Protein AF-A0A8D8K3H3-F1 (afdb_monomer)

Solvent-accessible surface area (backbone atoms only — not comparable to full-atom values): 7602 Å² total; per-residue (Å²): 104,75,67,55,64,57,47,69,77,41,74,55,34,79,56,54,71,62,88,92,46,81,43,72,46,44,40,47,97,60,76,55,82,72,49,31,59,55,38,53,53,52,50,53,51,51,54,53,60,49,27,67,77,36,50,45,94,92,44,68,90,47,55,47,73,50,56,36,36,42,56,63,68,73,70,47,73,47,75,46,61,92,91,64,69,39,67,45,81,46,53,67,37,60,57,49,17,52,48,27,24,76,71,35,51,76,75,37,79,25,62,39,71,63,31,49,59,49,39,63,72,72,50,97,67,87,85,135

InterPro domains:
  IPR001054 Adenylyl cyclase class-3/4/guanylyl cyclase [PF00211] (3-120)
  IPR001054 Adenylyl cyclase class-3/4/guanylyl cyclase [PS50125] (1-101)
  IPR001054 Adenylyl cyclase class-3/4/guanylyl cyclase [SM00044] (1-128)
  IPR001054 Adenylyl cyclase class-3/4/guanylyl cyclase [cd07302] (1-119)
  IPR018297 Adenylyl cyclase class-4/guanylyl cyclase, conserved site [PS00452] (78-101)
  IPR029787 Nucleotide cyclase [G3DSA:3.30.70.1230] (1-128)
  IPR02978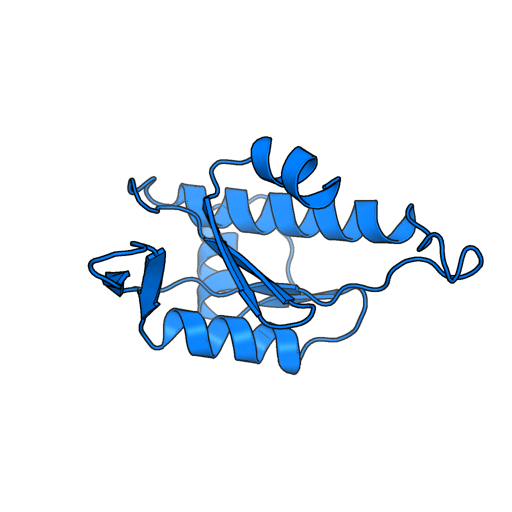7 Nucleotide cyclase [SSF55073] (2-121)
  IPR050401 Cyclic nucleotide synthase [PTHR11920] (2-128)

Foldseek 3Di:
DVLVVLLVVFQKDWADDDPPDTDIFHCPPPHPDLVRLVRVVVSVVVVLVVQQVDDDPVGRPDGHWAFFFDEDDDWDWDWDDDVDTGTDIDDVRVVRSVVQRVPTDTSDYGYDPRSVVSDVVVDPDDDD

Nearest PDB structures (foldseek):
  9bcv-assembly1_B  TM=9.676E-01  e=1.750E-14  Homo sapiens
  9bcs-assembly1_B  TM=9.530E-01  e=4.028E-14  Homo sapiens
  9bcs-assembly1_A  TM=9.535E-01  e=4.579E-14  Homo sapiens
  9bco-assembly1_B  TM=8.981E-01  e=1.579E-10  Homo sapiens
  1ab8-assembly1_A  TM=7.493E-01  e=1.175E-06  Rattus norvegicus

Mean predicted aligned error: 4.86 Å

Secondary structure (DSSP, 8-state):
-HHHHHHTTSS-EEEEEETTEEEEESS-SS--TTHHHHHHHHHHHHHHHHHTT-EETTEEEEE----EEE-----EEEEE-SSS-EEEEESHHHHHHHHHHHTSPTT-EEE-HHHHHHHHHH-S----

Structure (mmCIF, N/CA/C/O backbone):
data_AF-A0A8D8K3H3-F1
#
_entry.id   AF-A0A8D8K3H3-F1
#
loop_
_atom_site.group_PDB
_atom_site.id
_atom_site.type_symbol
_atom_site.label_atom_id
_atom_site.label_alt_id
_atom_site.label_comp_id
_atom_site.label_asym_id
_atom_site.label_entity_id
_atom_site.label_seq_id
_atom_site.pdbx_PDB_ins_code
_atom_site.Cartn_x
_atom_site.Cartn_y
_atom_site.Cartn_z
_atom_site.occupancy
_atom_site.B_iso_or_equiv
_atom_site.auth_seq_id
_atom_site.auth_comp_id
_atom_site.auth_asym_id
_atom_site.auth_atom_id
_atom_site.pdbx_PDB_model_num
ATOM 1 N N . ASP A 1 1 ? -3.343 2.823 -17.612 1.00 65.56 1 ASP A N 1
ATOM 2 C CA . ASP A 1 1 ? -2.105 2.027 -17.718 1.00 65.56 1 ASP A CA 1
ATOM 3 C C . ASP A 1 1 ? -2.322 0.638 -17.147 1.00 65.56 1 ASP A C 1
ATOM 5 O O . ASP A 1 1 ? -3.224 0.450 -16.349 1.00 65.56 1 ASP A O 1
ATOM 9 N N . LEU A 1 2 ? -1.511 -0.339 -17.541 1.00 73.06 2 LEU A N 1
ATOM 10 C CA . LEU A 1 2 ? -1.608 -1.743 -17.113 1.00 73.06 2 LEU A CA 1
ATOM 11 C C . LEU A 1 2 ? -1.692 -1.931 -15.582 1.00 73.06 2 LEU A C 1
ATOM 13 O O . LEU A 1 2 ? -2.431 -2.782 -15.093 1.00 73.06 2 LEU A O 1
ATOM 17 N N . PHE A 1 3 ? -0.936 -1.133 -14.819 1.00 80.25 3 PHE A N 1
ATOM 18 C CA . PHE A 1 3 ? -1.039 -1.128 -13.359 1.00 80.25 3 PHE A CA 1
ATOM 19 C C . PHE A 1 3 ? -2.416 -0.644 -12.895 1.00 80.25 3 PHE A C 1
ATOM 21 O O . PHE A 1 3 ? -2.968 -1.230 -11.973 1.00 80.25 3 PHE A O 1
ATOM 28 N N . ASP A 1 4 ? -2.998 0.364 -13.553 1.00 84.62 4 ASP A N 1
ATOM 29 C CA . ASP A 1 4 ? -4.355 0.825 -13.242 1.00 84.62 4 ASP A CA 1
ATOM 30 C C . ASP A 1 4 ? -5.382 -0.299 -13.482 1.00 84.62 4 ASP A C 1
ATOM 32 O O . ASP A 1 4 ? -6.209 -0.545 -12.613 1.00 84.62 4 ASP A O 1
ATOM 36 N N . GLU A 1 5 ? -5.278 -1.043 -14.594 1.00 87.25 5 GLU A N 1
ATOM 37 C CA . GLU A 1 5 ? -6.199 -2.154 -14.915 1.00 87.25 5 GLU A CA 1
ATOM 38 C C . GLU A 1 5 ? -6.174 -3.270 -13.857 1.00 87.25 5 GLU A C 1
ATOM 40 O O . GLU A 1 5 ? -7.214 -3.820 -13.495 1.00 87.25 5 GLU A O 1
ATOM 45 N N . ARG A 1 6 ? -4.991 -3.605 -13.325 1.00 87.38 6 ARG A N 1
ATOM 46 C CA . ARG A 1 6 ? -4.875 -4.593 -12.240 1.00 87.38 6 ARG A CA 1
ATOM 47 C C . ARG A 1 6 ? -5.424 -4.063 -10.925 1.00 87.38 6 ARG A C 1
ATOM 49 O O . ARG A 1 6 ? -6.129 -4.776 -10.222 1.00 87.38 6 ARG A O 1
ATOM 56 N N . ILE A 1 7 ? -5.116 -2.813 -10.597 1.00 89.94 7 ILE A N 1
ATOM 57 C CA . ILE A 1 7 ? -5.530 -2.168 -9.347 1.00 89.94 7 ILE A CA 1
ATOM 58 C C . ILE A 1 7 ? -7.058 -2.020 -9.289 1.00 89.94 7 ILE A C 1
ATOM 60 O O . ILE A 1 7 ? -7.634 -2.177 -8.218 1.00 89.94 7 ILE A O 1
ATOM 64 N N . GLU A 1 8 ? -7.728 -1.834 -10.429 1.00 89.62 8 GLU A N 1
ATOM 65 C CA . GLU A 1 8 ? -9.197 -1.828 -10.535 1.00 89.62 8 GLU A CA 1
ATOM 66 C C . GLU A 1 8 ? -9.865 -3.158 -10.134 1.00 89.62 8 GLU A C 1
ATOM 68 O O . GLU A 1 8 ? -11.061 -3.176 -9.840 1.00 89.62 8 GLU A O 1
ATOM 73 N N . CYS A 1 9 ? -9.120 -4.269 -10.078 1.00 91.88 9 CYS A N 1
ATOM 74 C CA . CYS A 1 9 ? -9.643 -5.564 -9.631 1.00 91.88 9 CYS A CA 1
ATOM 75 C C . CYS A 1 9 ? -9.737 -5.693 -8.098 1.00 91.88 9 CYS A C 1
ATOM 77 O O . CYS A 1 9 ? -10.260 -6.697 -7.610 1.00 91.88 9 CYS A O 1
ATOM 79 N N . TYR A 1 10 ? -9.240 -4.706 -7.346 1.00 94.00 10 TYR A N 1
ATOM 80 C CA . TYR A 1 10 ? -9.159 -4.717 -5.884 1.00 94.00 10 TYR A CA 1
ATOM 81 C C . TYR A 1 10 ? -9.948 -3.553 -5.270 1.00 94.00 10 TYR A C 1
ATOM 83 O O . TYR A 1 10 ? -10.157 -2.519 -5.905 1.00 94.00 10 TYR A O 1
ATOM 91 N N . ASP A 1 11 ? -10.362 -3.684 -4.005 1.00 93.19 11 ASP A N 1
ATOM 92 C CA . ASP A 1 11 ? -11.002 -2.590 -3.253 1.00 93.19 11 ASP A CA 1
ATOM 93 C C . ASP A 1 11 ? -9.946 -1.594 -2.752 1.00 93.19 11 ASP A C 1
ATOM 95 O O . ASP A 1 11 ? -9.585 -1.546 -1.571 1.00 93.19 11 ASP A O 1
ATOM 99 N N . VAL A 1 12 ? -9.389 -0.831 -3.688 1.00 93.44 12 VAL A N 1
ATOM 100 C CA . VAL A 1 12 ? -8.298 0.121 -3.477 1.00 93.44 12 VAL A CA 1
ATOM 101 C C . VAL A 1 12 ? -8.583 1.428 -4.212 1.00 93.44 12 VAL A C 1
ATOM 103 O O . VAL A 1 12 ? -9.267 1.482 -5.229 1.00 93.44 12 VAL A O 1
ATOM 106 N N . TYR A 1 13 ? -8.027 2.511 -3.693 1.00 90.81 13 TYR A N 1
ATOM 107 C CA . TYR A 1 13 ? -8.154 3.847 -4.240 1.00 90.81 13 TYR A CA 1
ATOM 108 C C . TYR A 1 13 ? -6.766 4.408 -4.556 1.00 90.81 13 TYR A C 1
ATOM 110 O O . TYR A 1 13 ? -5.887 4.479 -3.689 1.00 90.81 13 TYR A O 1
ATOM 118 N N . LYS A 1 14 ? -6.577 4.825 -5.810 1.00 90.25 14 LYS A N 1
ATOM 119 C CA . LYS A 1 14 ? -5.365 5.501 -6.286 1.00 90.25 14 LYS A CA 1
ATOM 120 C C . LYS A 1 14 ? -5.314 6.924 -5.738 1.00 90.25 14 LYS A C 1
ATOM 122 O O . LYS A 1 14 ? -6.211 7.720 -6.000 1.00 90.25 14 LYS A O 1
ATOM 127 N N . ILE A 1 15 ? -4.254 7.243 -5.000 1.00 86.44 15 ILE A N 1
ATOM 128 C CA . ILE A 1 15 ? -4.067 8.562 -4.387 1.00 86.44 15 ILE A CA 1
ATOM 129 C C . ILE A 1 15 ? -3.338 9.477 -5.358 1.00 86.44 15 ILE A C 1
ATOM 131 O O . ILE A 1 15 ? -3.950 10.322 -6.006 1.00 86.44 15 ILE A O 1
ATOM 135 N N . GLU A 1 16 ? -2.031 9.289 -5.484 1.00 80.69 16 GLU A N 1
ATOM 136 C CA . GLU A 1 16 ? -1.165 10.139 -6.286 1.00 80.69 16 GLU A CA 1
ATOM 137 C C . GLU A 1 16 ? -0.006 9.313 -6.852 1.00 80.69 16 GLU A C 1
ATOM 139 O O . GLU A 1 16 ? 0.319 8.224 -6.371 1.00 80.69 16 GLU A O 1
ATOM 144 N N . THR A 1 17 ? 0.624 9.858 -7.887 1.00 74.31 17 THR A N 1
ATOM 145 C CA . THR A 1 17 ? 1.901 9.374 -8.411 1.00 74.31 17 THR A CA 1
ATOM 146 C C . THR A 1 17 ? 2.967 10.389 -8.014 1.00 74.31 17 THR A C 1
ATOM 148 O O . THR A 1 17 ? 2.851 11.567 -8.359 1.00 74.31 17 THR A O 1
ATOM 151 N N . ILE A 1 18 ? 3.984 9.951 -7.270 1.00 75.31 18 ILE A N 1
ATOM 152 C CA . ILE A 1 18 ? 5.100 10.797 -6.828 1.00 75.31 18 ILE A CA 1
ATOM 153 C C . ILE A 1 18 ? 6.356 10.305 -7.541 1.00 75.31 18 ILE A C 1
ATOM 155 O O . ILE A 1 18 ? 6.958 9.317 -7.133 1.00 75.31 18 ILE A O 1
ATOM 159 N N . GLY A 1 19 ? 6.743 10.990 -8.619 1.00 79.00 19 GLY A N 1
ATOM 160 C CA . GLY A 1 19 ? 7.849 10.541 -9.466 1.00 79.00 19 GLY A CA 1
ATOM 161 C C . GLY A 1 19 ? 7.494 9.246 -10.197 1.00 79.00 19 GLY A C 1
ATOM 162 O O . GLY A 1 19 ? 6.540 9.222 -10.970 1.00 79.00 19 GLY A O 1
ATOM 163 N N . ASP A 1 20 ? 8.267 8.194 -9.949 1.00 77.44 20 ASP A N 1
ATOM 164 C CA . ASP A 1 20 ? 8.049 6.825 -10.424 1.00 77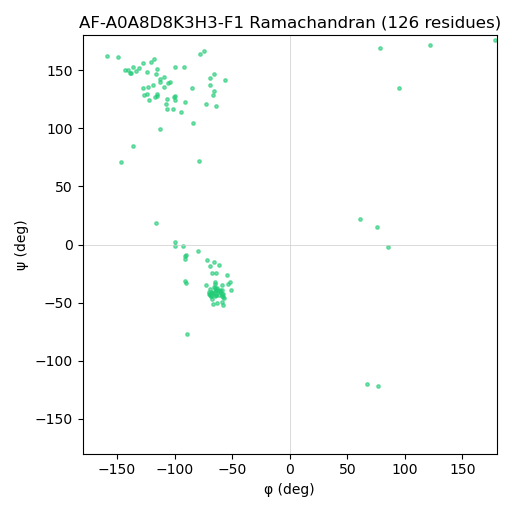.44 20 ASP A CA 1
ATOM 165 C C . ASP A 1 20 ? 7.210 5.969 -9.456 1.00 77.44 20 ASP A C 1
ATOM 167 O O . ASP A 1 20 ? 6.769 4.880 -9.824 1.00 77.44 20 ASP A O 1
ATOM 171 N N . SER A 1 21 ? 6.935 6.464 -8.246 1.00 82.31 21 SER A N 1
ATOM 172 C CA . SER A 1 21 ? 6.179 5.733 -7.229 1.00 82.31 21 SER A CA 1
ATOM 173 C C . SER A 1 21 ? 4.670 5.880 -7.393 1.00 82.31 21 SER A C 1
ATOM 175 O O . SER A 1 21 ? 4.126 6.979 -7.550 1.00 82.31 21 SER A O 1
ATOM 177 N N . TYR A 1 22 ? 3.981 4.748 -7.274 1.00 87.88 22 TYR A N 1
ATOM 178 C CA . TYR A 1 22 ? 2.533 4.638 -7.383 1.00 87.88 22 TYR A CA 1
ATOM 179 C C . TYR A 1 22 ? 1.911 4.414 -5.999 1.00 87.88 22 TYR A C 1
ATOM 181 O O . TYR A 1 22 ? 2.180 3.400 -5.356 1.00 87.88 22 TYR A O 1
ATOM 189 N N . MET A 1 23 ? 1.084 5.353 -5.524 1.00 91.56 23 MET A N 1
ATOM 190 C CA . MET A 1 23 ? 0.497 5.280 -4.184 1.00 91.56 23 MET A CA 1
ATOM 191 C C . MET A 1 23 ? -0.989 4.910 -4.217 1.00 91.56 23 MET A C 1
ATOM 193 O O . MET A 1 23 ? -1.815 5.596 -4.824 1.00 91.56 23 MET A O 1
ATOM 197 N N . VAL A 1 24 ? -1.334 3.855 -3.478 1.00 93.81 24 VAL A N 1
ATOM 198 C CA . VAL A 1 24 ? -2.697 3.331 -3.322 1.00 93.81 24 VAL A CA 1
ATOM 199 C C . VAL A 1 24 ? -3.037 3.117 -1.856 1.00 93.81 24 VAL A C 1
ATOM 201 O O . VAL A 1 24 ? -2.161 2.855 -1.033 1.00 93.81 24 VAL A O 1
ATOM 204 N N . ALA A 1 25 ? -4.320 3.221 -1.531 1.00 95.00 25 ALA A N 1
ATOM 205 C CA . ALA A 1 25 ? -4.836 2.964 -0.194 1.00 95.00 25 ALA A CA 1
ATOM 206 C C . ALA A 1 25 ? -6.155 2.191 -0.262 1.00 95.00 25 ALA A C 1
ATOM 208 O O . ALA A 1 25 ? -6.942 2.396 -1.176 1.00 95.00 25 ALA A O 1
ATOM 209 N N . SER A 1 26 ? -6.423 1.343 0.727 1.00 96.19 26 SER A N 1
ATOM 210 C CA . SER A 1 26 ? -7.713 0.662 0.889 1.00 96.19 26 SER A CA 1
ATOM 211 C C . SER A 1 26 ? -8.367 1.069 2.209 1.00 96.19 26 SER A C 1
ATOM 213 O O . SER A 1 26 ? -7.706 1.593 3.108 1.00 96.19 26 SER A O 1
ATOM 215 N N . GLY A 1 27 ? -9.683 0.876 2.317 1.00 94.12 27 GLY A N 1
ATOM 216 C CA . GLY A 1 27 ? -10.488 1.394 3.426 1.00 94.12 27 GLY A CA 1
ATOM 217 C C . GLY A 1 27 ? -10.756 2.900 3.329 1.00 94.12 27 GLY A C 1
ATOM 218 O O . GLY A 1 27 ? -11.174 3.517 4.313 1.00 94.12 27 GLY A O 1
ATOM 219 N N . LEU A 1 28 ? -10.519 3.482 2.149 1.00 90.69 28 LEU A N 1
ATOM 220 C CA . LEU A 1 28 ? -10.788 4.870 1.792 1.00 90.69 28 LEU A CA 1
ATOM 221 C C . LEU A 1 28 ? -11.387 4.941 0.379 1.00 90.69 28 LEU A C 1
ATOM 223 O O . LEU A 1 28 ? -11.022 4.132 -0.468 1.00 90.69 28 LEU A O 1
ATOM 227 N N . PRO A 1 29 ? -12.274 5.914 0.100 1.00 87.75 29 PRO A N 1
ATOM 228 C CA . PRO A 1 29 ? -12.872 6.852 1.056 1.00 87.75 29 PRO A CA 1
ATOM 229 C C . PRO A 1 29 ? -13.896 6.181 1.989 1.00 87.75 29 PRO A C 1
ATOM 231 O O . PRO A 1 29 ? -14.287 6.763 3.002 1.00 87.75 29 PRO A O 1
ATOM 234 N N . VAL A 1 30 ? -14.318 4.955 1.668 1.00 90.81 30 VAL A N 1
ATOM 235 C CA . VAL A 1 30 ? -15.252 4.157 2.465 1.00 90.81 30 VAL A CA 1
ATOM 236 C C . VAL A 1 30 ? -14.473 3.128 3.275 1.00 90.81 30 VAL A C 1
ATOM 238 O O . VAL A 1 30 ? -13.698 2.347 2.734 1.00 90.81 30 VAL A O 1
ATOM 241 N N . LYS A 1 31 ? -14.702 3.105 4.590 1.00 92.56 31 LYS A N 1
ATOM 242 C CA . LYS A 1 31 ? -14.080 2.119 5.478 1.00 92.56 31 LYS A CA 1
ATOM 243 C C . LYS A 1 31 ? -14.595 0.717 5.154 1.00 92.56 31 LYS A C 1
ATOM 245 O O . LYS A 1 31 ? -15.804 0.502 5.134 1.00 92.56 31 LYS A O 1
ATOM 250 N N . ASN A 1 32 ? -13.686 -0.245 5.016 1.00 94.44 32 ASN A N 1
ATOM 251 C CA . ASN A 1 32 ? -14.002 -1.649 4.723 1.00 94.44 32 ASN A CA 1
ATOM 252 C C . ASN A 1 32 ? -13.600 -2.616 5.865 1.00 94.44 32 ASN A C 1
ATOM 254 O O . ASN A 1 32 ? -13.511 -3.831 5.677 1.00 94.44 32 ASN A O 1
ATOM 258 N N . GLY A 1 33 ? -13.398 -2.096 7.081 1.00 93.06 33 GLY A N 1
ATOM 259 C CA . GLY A 1 33 ? -13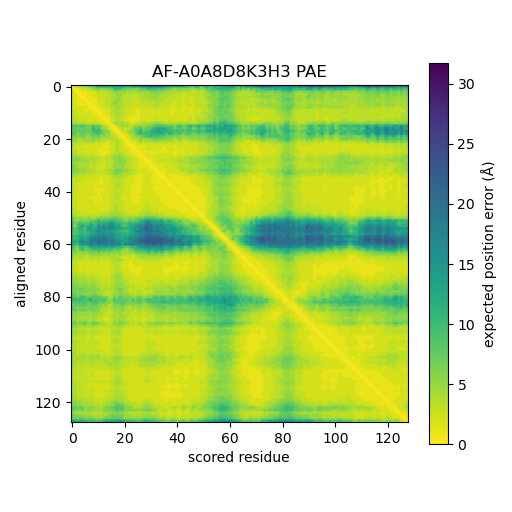.059 -2.897 8.260 1.00 93.06 33 GLY A CA 1
ATOM 260 C C . GLY A 1 33 ? -11.596 -3.330 8.252 1.00 93.06 33 GLY A C 1
ATOM 261 O O . GLY A 1 33 ? -10.731 -2.470 8.236 1.00 93.06 33 GLY A O 1
ATOM 262 N N . ASN A 1 34 ? -11.342 -4.643 8.301 1.00 93.31 34 ASN A N 1
ATOM 263 C CA . ASN A 1 34 ? -9.998 -5.230 8.174 1.00 93.31 34 ASN A CA 1
ATOM 264 C C . ASN A 1 34 ? -9.718 -5.770 6.762 1.00 93.31 34 ASN A C 1
ATOM 266 O O . ASN A 1 34 ? -8.669 -6.370 6.535 1.00 93.31 34 ASN A O 1
ATOM 270 N N . LYS A 1 35 ? -10.660 -5.610 5.820 1.00 95.31 35 LYS A N 1
ATOM 271 C CA . LYS A 1 35 ? -10.502 -6.125 4.453 1.00 95.31 35 LYS A CA 1
ATOM 272 C C . LYS A 1 35 ? -9.355 -5.436 3.721 1.00 95.31 35 LYS A C 1
ATOM 274 O O . LYS A 1 35 ? -8.640 -6.111 2.990 1.00 95.31 35 LYS A O 1
ATOM 279 N N . HIS A 1 36 ? -9.114 -4.150 3.996 1.00 96.25 36 HIS A N 1
ATOM 280 C CA . HIS A 1 36 ? -8.021 -3.376 3.400 1.00 96.25 36 HIS A CA 1
ATOM 281 C C . HIS A 1 36 ? -6.653 -4.042 3.514 1.00 96.25 36 HIS A C 1
ATOM 283 O O . HIS A 1 36 ? -5.829 -3.901 2.617 1.00 96.25 36 HIS A O 1
ATOM 289 N N . VAL A 1 37 ? -6.422 -4.788 4.594 1.00 97.19 37 VAL A N 1
ATOM 290 C CA . VAL A 1 37 ? -5.177 -5.525 4.831 1.00 97.19 37 VAL A CA 1
ATOM 291 C C . VAL A 1 37 ? -4.970 -6.595 3.755 1.00 97.19 37 VAL A C 1
ATOM 293 O O . VAL A 1 37 ? -3.902 -6.650 3.147 1.00 97.19 37 VAL A O 1
ATOM 296 N N . ALA A 1 38 ? -5.990 -7.421 3.497 1.00 96.50 38 ALA A N 1
ATOM 297 C CA . ALA A 1 38 ? -5.926 -8.471 2.482 1.00 96.50 38 ALA A CA 1
ATOM 298 C C . ALA A 1 38 ? -5.920 -7.901 1.064 1.00 96.50 38 ALA A C 1
ATOM 300 O O . ALA A 1 38 ? -5.160 -8.387 0.233 1.00 96.50 38 ALA A O 1
ATOM 301 N N . GLU A 1 39 ? -6.734 -6.879 0.797 1.00 96.56 39 GLU A N 1
ATOM 302 C CA . GLU A 1 39 ? -6.820 -6.232 -0.518 1.00 96.56 39 GLU A CA 1
ATOM 303 C C . GLU A 1 39 ? -5.453 -5.692 -0.947 1.00 96.56 39 GLU A C 1
ATOM 305 O O . GLU A 1 39 ? -4.938 -6.058 -2.001 1.00 96.56 39 GLU A O 1
ATOM 310 N N . ILE A 1 40 ? -4.802 -4.906 -0.081 1.00 97.19 40 ILE A N 1
ATOM 311 C CA . ILE A 1 40 ? -3.495 -4.313 -0.383 1.00 97.19 40 ILE A CA 1
ATOM 312 C C . ILE A 1 40 ? -2.405 -5.380 -0.503 1.00 97.19 40 ILE A C 1
ATOM 314 O O . ILE A 1 40 ? -1.580 -5.300 -1.410 1.00 97.19 40 ILE A O 1
ATOM 318 N N . ALA A 1 41 ? -2.388 -6.387 0.375 1.00 97.00 41 ALA A N 1
ATOM 319 C CA . ALA A 1 41 ? -1.378 -7.441 0.310 1.00 97.00 41 ALA A CA 1
ATOM 320 C C . ALA A 1 41 ? -1.535 -8.333 -0.931 1.00 97.00 41 ALA A C 1
ATOM 322 O O . ALA A 1 41 ? -0.542 -8.669 -1.573 1.00 97.00 41 ALA A O 1
ATOM 323 N N . THR A 1 42 ? -2.768 -8.683 -1.300 1.00 96.19 42 THR A N 1
ATOM 324 C CA . THR A 1 42 ? -3.044 -9.506 -2.488 1.00 96.19 42 THR A CA 1
ATOM 325 C C . THR A 1 42 ? -2.720 -8.741 -3.764 1.00 96.19 42 THR A C 1
ATOM 327 O O . THR A 1 42 ? -2.048 -9.278 -4.638 1.00 96.19 42 THR A O 1
ATOM 330 N N . MET A 1 43 ? -3.123 -7.471 -3.842 1.00 95.81 43 MET A N 1
ATOM 331 C CA . MET A 1 43 ? -2.765 -6.588 -4.949 1.00 95.81 43 MET A CA 1
ATOM 332 C C . MET A 1 43 ? -1.244 -6.440 -5.067 1.00 95.81 43 MET A C 1
ATOM 334 O O . MET A 1 43 ? -0.703 -6.542 -6.160 1.00 95.81 43 MET A O 1
ATOM 338 N N . ALA A 1 44 ? -0.525 -6.240 -3.959 1.00 95.44 44 ALA A N 1
ATOM 339 C CA . ALA A 1 44 ? 0.931 -6.127 -3.988 1.00 95.44 44 ALA A CA 1
ATOM 340 C C . ALA A 1 44 ? 1.615 -7.394 -4.526 1.00 95.44 44 ALA A C 1
ATOM 342 O O . ALA A 1 44 ? 2.565 -7.285 -5.299 1.00 95.44 44 ALA A O 1
ATOM 343 N N . LEU A 1 45 ? 1.125 -8.580 -4.148 1.00 94.88 45 LEU A N 1
ATOM 344 C CA . LEU A 1 45 ? 1.611 -9.856 -4.680 1.00 94.88 45 LEU A CA 1
ATOM 345 C C . LEU A 1 45 ? 1.326 -9.991 -6.180 1.00 94.88 45 LEU A C 1
ATOM 347 O O . LEU A 1 45 ? 2.225 -10.371 -6.924 1.00 94.88 45 LEU A O 1
ATOM 351 N N . ASP A 1 46 ? 0.118 -9.638 -6.623 1.00 93.44 46 ASP A N 1
ATOM 352 C CA . ASP A 1 46 ? -0.262 -9.683 -8.039 1.00 93.44 46 ASP A CA 1
ATOM 353 C C . ASP A 1 46 ? 0.569 -8.712 -8.888 1.00 93.44 46 ASP A C 1
ATOM 355 O O . ASP A 1 46 ? 1.086 -9.081 -9.938 1.00 93.44 46 ASP A O 1
ATOM 359 N N . LEU A 1 47 ? 0.782 -7.484 -8.410 1.00 91.50 47 LEU A N 1
ATOM 360 C CA . LEU A 1 47 ? 1.625 -6.508 -9.101 1.00 91.50 47 LEU A CA 1
ATOM 361 C C . LEU A 1 47 ? 3.089 -6.947 -9.167 1.00 91.50 47 LEU A C 1
ATOM 363 O O . LEU A 1 47 ? 3.751 -6.713 -10.180 1.00 91.50 47 LEU A O 1
ATOM 367 N N . LEU A 1 48 ? 3.596 -7.579 -8.107 1.00 91.50 48 LEU A N 1
ATOM 368 C CA . LEU A 1 48 ? 4.957 -8.093 -8.073 1.00 91.50 48 LEU A CA 1
ATOM 369 C C . LEU A 1 48 ? 5.144 -9.261 -9.048 1.00 91.50 48 LEU A C 1
ATOM 371 O O . LEU A 1 48 ? 6.094 -9.240 -9.827 1.00 91.50 48 LEU A O 1
ATOM 375 N N . ASP A 1 49 ? 4.232 -10.233 -9.050 1.00 89.00 49 ASP A N 1
ATOM 376 C CA . ASP A 1 49 ? 4.237 -11.347 -10.008 1.00 89.00 49 ASP A CA 1
ATOM 377 C C . ASP A 1 49 ? 4.174 -10.832 -11.449 1.00 89.00 49 ASP A C 1
ATOM 379 O O . ASP A 1 49 ? 4.985 -11.190 -12.307 1.00 89.00 49 ASP A O 1
ATOM 383 N N . ALA A 1 50 ? 3.280 -9.874 -11.685 1.00 85.94 50 ALA A N 1
ATOM 384 C CA . ALA A 1 50 ? 3.107 -9.286 -12.992 1.00 85.94 50 ALA A CA 1
ATOM 385 C C . ALA A 1 50 ? 4.356 -8.504 -13.438 1.00 85.94 50 ALA A C 1
ATOM 387 O O . ALA A 1 50 ? 4.727 -8.590 -14.605 1.00 85.94 50 ALA A O 1
ATOM 388 N N . SER A 1 51 ? 5.057 -7.806 -12.532 1.00 83.38 51 SER A N 1
ATOM 389 C CA . SER A 1 51 ? 6.264 -7.023 -12.857 1.00 83.38 51 SER A CA 1
ATOM 390 C C . SER A 1 51 ? 7.351 -7.828 -13.585 1.00 83.38 51 SER A C 1
ATOM 392 O O . SER A 1 51 ? 7.980 -7.314 -14.511 1.00 83.38 51 SER A O 1
ATOM 394 N N . GLY A 1 52 ? 7.491 -9.122 -13.269 1.00 72.88 52 GLY A N 1
ATOM 395 C CA . GLY A 1 52 ? 8.433 -10.024 -13.938 1.00 72.88 52 GLY A CA 1
ATOM 396 C C . GLY A 1 52 ? 8.075 -10.365 -15.390 1.00 72.88 52 GLY A C 1
ATOM 397 O O . 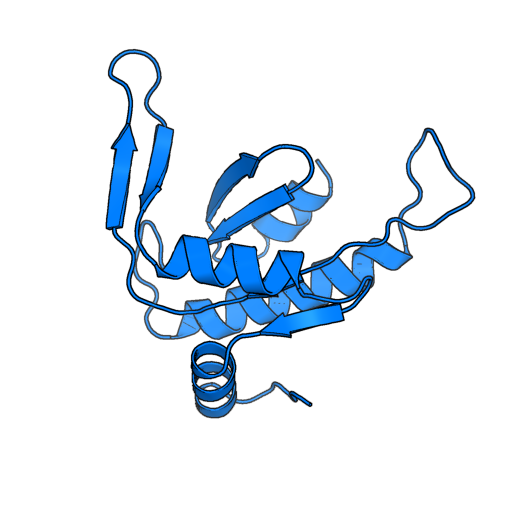GLY A 1 52 ? 8.941 -10.791 -16.152 1.00 72.88 52 GLY A O 1
ATOM 398 N N . CYS A 1 53 ? 6.821 -10.164 -15.797 1.00 66.81 53 CYS A N 1
ATOM 399 C CA . CYS A 1 53 ? 6.337 -10.416 -17.154 1.00 66.81 53 CYS A CA 1
ATOM 400 C C . CYS A 1 53 ? 6.392 -9.183 -18.069 1.00 66.81 53 CYS A C 1
ATOM 402 O O . CYS A 1 53 ? 6.028 -9.296 -19.242 1.00 66.81 53 CYS A O 1
ATOM 404 N N . PHE A 1 54 ? 6.827 -8.018 -17.574 1.00 67.75 54 PHE A N 1
ATOM 405 C CA . PHE A 1 54 ? 6.781 -6.775 -18.345 1.00 67.75 54 PHE A CA 1
ATOM 406 C C . PHE A 1 54 ? 8.157 -6.210 -18.645 1.00 67.75 54 PHE A C 1
ATOM 408 O O . PHE A 1 54 ? 8.940 -5.940 -17.739 1.00 67.75 54 PHE A O 1
ATOM 415 N N . SER A 1 55 ? 8.392 -5.925 -19.924 1.00 60.94 55 SER A N 1
ATOM 416 C CA . SER A 1 55 ? 9.529 -5.130 -20.374 1.00 60.94 55 SER A CA 1
ATOM 417 C C . SER A 1 55 ? 9.079 -3.721 -20.749 1.00 60.94 55 SER A C 1
ATOM 419 O O . SER A 1 55 ? 8.040 -3.528 -21.386 1.00 60.94 55 SER A O 1
ATOM 421 N N . ILE A 1 56 ? 9.877 -2.717 -20.388 1.00 67.31 56 ILE A N 1
ATOM 422 C CA . ILE A 1 56 ? 9.610 -1.322 -20.760 1.00 67.31 56 ILE A CA 1
ATOM 423 C C . ILE A 1 56 ? 9.823 -1.186 -22.277 1.00 67.31 56 ILE A C 1
ATOM 425 O O . ILE A 1 56 ? 10.836 -1.678 -22.776 1.00 67.31 56 ILE A O 1
ATOM 429 N N . PRO A 1 57 ? 8.962 -0.471 -23.031 1.00 63.47 57 PRO A N 1
ATOM 430 C CA . PRO A 1 57 ? 9.130 -0.301 -24.481 1.00 63.47 57 PRO A CA 1
ATOM 431 C C . PRO A 1 57 ? 10.504 0.251 -24.893 1.00 63.47 57 PRO A C 1
ATOM 433 O O . PRO A 1 57 ? 10.972 0.014 -26.003 1.00 63.47 57 PRO A O 1
ATOM 436 N N . HIS A 1 58 ? 11.151 1.000 -23.996 1.00 65.06 58 HIS A N 1
ATOM 437 C CA . HIS A 1 58 ? 12.456 1.633 -24.196 1.00 65.06 58 HIS A CA 1
ATOM 438 C C . HIS A 1 58 ? 13.635 0.749 -23.750 1.00 65.06 58 HIS A C 1
ATOM 440 O O . HIS A 1 58 ? 14.776 1.059 -24.075 1.00 65.06 58 HIS A O 1
ATOM 446 N N . ASN A 1 59 ? 13.369 -0.337 -23.017 1.00 61.88 59 ASN A N 1
ATOM 447 C CA . ASN A 1 59 ? 14.359 -1.309 -22.560 1.00 61.88 59 ASN A CA 1
ATOM 448 C C . ASN A 1 59 ? 13.725 -2.712 -22.529 1.00 61.88 59 ASN A C 1
ATOM 450 O O . ASN A 1 59 ? 13.411 -3.260 -21.476 1.00 61.88 59 ASN A O 1
ATOM 454 N N . ALA A 1 60 ? 13.480 -3.268 -23.720 1.00 62.81 60 ALA A N 1
ATOM 455 C CA . ALA A 1 60 ? 12.723 -4.510 -23.894 1.00 62.81 60 ALA A CA 1
ATOM 456 C C . ALA A 1 60 ? 13.413 -5.763 -23.307 1.00 62.81 60 ALA A C 1
ATOM 458 O O . ALA A 1 60 ? 12.771 -6.804 -23.158 1.00 62.81 60 ALA A O 1
ATOM 459 N N . ASN A 1 61 ? 14.708 -5.669 -22.987 1.00 65.88 61 ASN A N 1
ATOM 460 C CA . ASN A 1 61 ? 15.531 -6.797 -22.551 1.00 65.88 61 ASN A CA 1
ATOM 461 C C . ASN A 1 61 ? 15.565 -7.009 -21.034 1.00 65.88 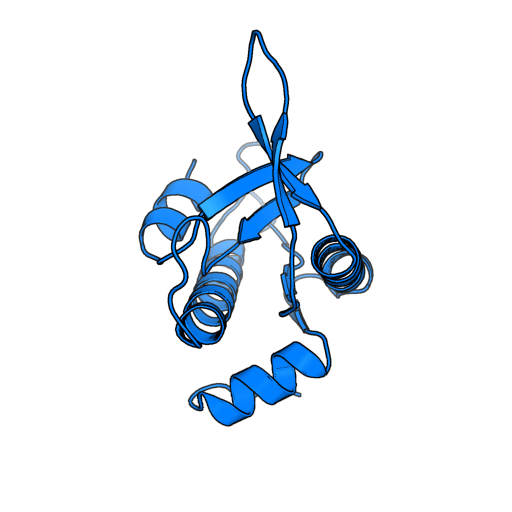61 ASN A C 1
ATOM 463 O O . ASN A 1 61 ? 16.070 -8.043 -20.602 1.00 65.88 61 ASN A O 1
ATOM 467 N N . GLU A 1 62 ? 15.045 -6.076 -20.235 1.00 69.31 62 GLU A N 1
ATOM 468 C CA . GLU A 1 62 ? 15.035 -6.207 -18.778 1.00 69.31 62 GLU A CA 1
ATOM 469 C C . GLU A 1 62 ? 13.610 -6.087 -18.232 1.00 69.31 62 GLU A C 1
ATOM 471 O O . GLU A 1 62 ? 12.896 -5.139 -18.584 1.00 69.31 62 GLU A O 1
ATOM 476 N N . PRO A 1 63 ? 13.179 -7.039 -17.382 1.00 72.12 63 PRO A N 1
ATOM 477 C CA . PRO A 1 63 ? 11.891 -6.945 -16.724 1.00 72.12 63 PRO A CA 1
ATOM 478 C C . PRO A 1 63 ? 11.876 -5.761 -15.756 1.00 72.12 63 PRO A C 1
ATOM 480 O O . PRO A 1 63 ? 12.888 -5.430 -15.129 1.00 72.12 63 PRO A O 1
ATOM 483 N N . VAL A 1 64 ? 10.713 -5.133 -15.612 1.00 82.69 64 VAL A N 1
ATOM 484 C CA . VAL A 1 64 ? 10.514 -4.047 -14.654 1.00 82.69 64 VAL A CA 1
ATOM 485 C C . VAL A 1 64 ? 10.687 -4.592 -13.243 1.00 82.69 64 VAL A C 1
ATOM 487 O O . VAL A 1 64 ? 9.933 -5.449 -12.793 1.00 82.69 64 VAL A O 1
ATOM 490 N N . GLN A 1 65 ? 11.661 -4.057 -12.516 1.00 87.81 65 GLN A N 1
ATOM 491 C CA . GLN A 1 65 ? 11.840 -4.372 -11.106 1.00 87.81 65 GLN A CA 1
ATOM 492 C C . GLN A 1 65 ? 11.127 -3.332 -1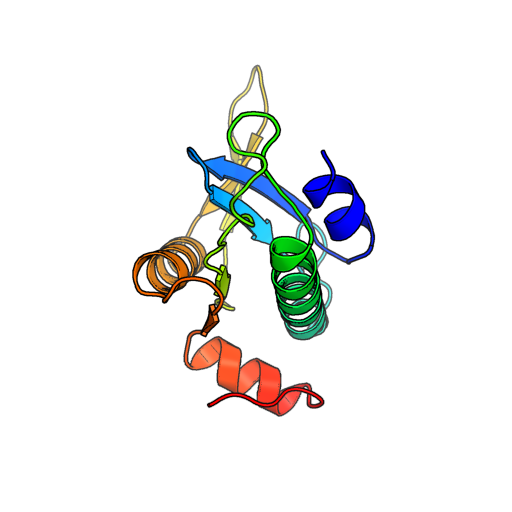0.256 1.00 87.81 65 GLN A C 1
ATOM 494 O O . GLN A 1 65 ? 11.521 -2.166 -10.232 1.00 87.81 65 GLN A O 1
ATOM 499 N N . ILE A 1 66 ? 10.093 -3.761 -9.537 1.00 90.56 66 ILE A N 1
ATOM 500 C CA . ILE A 1 66 ? 9.398 -2.904 -8.577 1.00 90.56 66 ILE A CA 1
ATOM 501 C C . ILE A 1 66 ? 9.877 -3.179 -7.152 1.00 90.56 66 ILE A C 1
ATOM 503 O O . ILE A 1 66 ? 10.311 -4.283 -6.819 1.00 90.56 66 ILE A O 1
ATOM 507 N N . ARG A 1 67 ? 9.771 -2.159 -6.304 1.00 94.44 67 ARG A N 1
ATOM 508 C CA . ARG A 1 67 ? 9.839 -2.274 -4.846 1.00 94.44 67 ARG A CA 1
ATOM 509 C C . ARG A 1 67 ? 8.473 -1.926 -4.291 1.00 94.44 67 ARG A C 1
ATOM 511 O O . ARG A 1 67 ? 7.839 -0.993 -4.779 1.00 94.44 67 ARG A O 1
ATOM 518 N N . VAL A 1 68 ? 8.022 -2.657 -3.280 1.00 95.94 68 VAL A N 1
ATOM 519 C CA . VAL A 1 68 ? 6.717 -2.406 -2.664 1.00 95.94 68 VAL A CA 1
ATOM 520 C C . VAL A 1 68 ? 6.885 -2.242 -1.162 1.00 95.94 68 VAL A C 1
ATOM 522 O O . VAL A 1 68 ? 7.480 -3.089 -0.505 1.00 95.94 68 VAL A O 1
ATOM 525 N N . GLY A 1 69 ? 6.342 -1.154 -0.618 1.00 97.25 69 GLY A N 1
ATOM 526 C CA . GLY A 1 69 ? 6.275 -0.890 0.816 1.00 97.25 69 GLY A CA 1
ATOM 527 C C . GLY A 1 69 ? 4.834 -0.855 1.300 1.00 97.25 69 GLY A C 1
ATOM 528 O O . GLY A 1 69 ? 4.017 -0.143 0.719 1.00 97.25 69 GLY A O 1
ATOM 529 N N . ILE A 1 70 ? 4.514 -1.591 2.365 1.00 97.88 70 ILE A N 1
ATOM 530 C CA . ILE A 1 70 ? 3.152 -1.654 2.908 1.00 97.88 70 ILE A CA 1
ATOM 531 C C . ILE A 1 70 ? 3.149 -1.350 4.402 1.00 97.88 70 ILE A C 1
ATOM 533 O O . ILE A 1 70 ? 3.928 -1.888 5.189 1.00 97.88 70 ILE A O 1
ATOM 537 N N . HIS A 1 71 ? 2.208 -0.507 4.806 1.00 97.88 71 HIS A N 1
ATOM 538 C CA . HIS A 1 71 ? 1.931 -0.206 6.199 1.00 97.88 71 HIS A CA 1
ATOM 539 C C . HIS A 1 71 ? 0.421 -0.034 6.402 1.00 97.88 71 HIS A C 1
ATOM 541 O O . HIS A 1 71 ? -0.288 0.394 5.493 1.00 97.88 71 HIS A O 1
ATOM 547 N N . THR A 1 72 ? -0.066 -0.353 7.601 1.00 97.12 72 THR A N 1
ATOM 548 C CA . THR A 1 72 ? -1.459 -0.130 8.007 1.00 97.12 72 THR A CA 1
ATOM 549 C C . THR A 1 72 ? -1.488 0.738 9.255 1.00 97.12 72 THR A C 1
ATOM 551 O O . THR A 1 72 ? -0.746 0.500 10.205 1.00 97.12 72 THR A O 1
ATOM 554 N N . GLY A 1 73 ? -2.375 1.727 9.272 1.00 95.81 73 GLY A N 1
ATOM 555 C CA . GLY A 1 73 ? -2.473 2.673 10.373 1.00 95.81 73 GLY A CA 1
ATOM 556 C C . GLY A 1 73 ? -3.538 3.743 10.133 1.00 95.81 73 GLY A C 1
ATOM 557 O O . GLY A 1 73 ? -4.167 3.779 9.072 1.00 95.81 73 GLY A O 1
ATOM 558 N N . PRO A 1 74 ? -3.778 4.615 11.124 1.00 94.50 74 PRO A N 1
ATOM 559 C CA . PRO A 1 74 ? -4.712 5.723 10.986 1.00 94.50 74 PRO A CA 1
ATOM 560 C C . PRO A 1 74 ? -4.177 6.772 10.006 1.00 94.50 74 PRO A C 1
ATOM 562 O O . PRO A 1 74 ? -2.987 7.083 9.985 1.00 94.50 74 PRO A O 1
ATOM 565 N N . VAL A 1 75 ? -5.062 7.372 9.219 1.00 93.69 75 VAL A N 1
ATOM 566 C CA . VAL A 1 75 ? -4.702 8.422 8.264 1.00 93.69 75 VAL A CA 1
ATOM 567 C C . VAL A 1 75 ? -5.775 9.499 8.246 1.00 93.69 75 VAL A C 1
ATOM 569 O O . VAL A 1 75 ? -6.950 9.231 8.506 1.00 93.69 75 VAL A O 1
ATOM 572 N N . VAL A 1 76 ? -5.363 10.726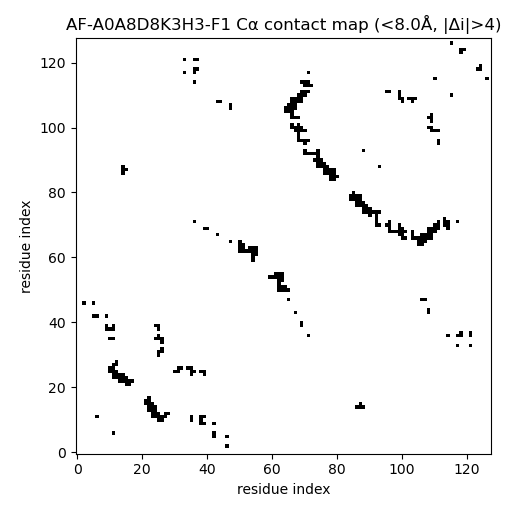 7.957 1.00 92.31 76 VAL A N 1
ATOM 573 C CA . VAL A 1 76 ? -6.265 11.846 7.708 1.00 92.31 76 VAL A CA 1
ATOM 574 C C . VAL A 1 76 ? -6.367 12.025 6.203 1.00 92.31 76 VAL A C 1
ATOM 576 O O . VAL A 1 76 ? -5.356 12.200 5.532 1.00 92.31 76 VAL A O 1
ATOM 579 N N . ALA A 1 77 ? -7.584 11.990 5.673 1.00 91.00 77 ALA A N 1
ATOM 580 C CA . ALA A 1 77 ? -7.837 12.220 4.259 1.00 91.00 77 ALA A CA 1
ATOM 581 C C . ALA A 1 77 ? -8.616 13.521 4.061 1.00 91.00 77 ALA A C 1
ATOM 583 O O . ALA A 1 77 ? -9.507 13.843 4.851 1.00 91.00 77 ALA A O 1
ATOM 584 N N . GLY A 1 78 ? -8.298 14.264 3.005 1.00 90.06 78 GLY A N 1
ATOM 585 C CA . GLY A 1 78 ? -8.962 15.527 2.706 1.00 90.06 78 GLY A CA 1
ATOM 586 C C . GLY A 1 78 ? -8.829 15.933 1.247 1.00 90.06 78 GLY A C 1
ATOM 587 O O . GLY A 1 78 ? -7.964 15.445 0.525 1.00 90.06 78 GLY A O 1
ATOM 588 N N . ILE A 1 79 ? -9.700 16.847 0.820 1.00 90.00 79 ILE A N 1
ATOM 589 C CA . ILE A 1 79 ? -9.619 17.461 -0.503 1.00 90.00 79 ILE A CA 1
ATOM 590 C C . ILE A 1 79 ? -8.780 18.734 -0.410 1.00 90.00 79 ILE A C 1
ATOM 592 O O . ILE A 1 79 ? -9.113 19.647 0.346 1.00 90.00 79 ILE A O 1
ATOM 596 N N . VAL A 1 80 ? -7.709 18.807 -1.197 1.00 88.12 80 VAL A N 1
ATOM 597 C CA . VAL A 1 80 ? -6.823 19.971 -1.281 1.00 88.12 80 VAL A CA 1
ATOM 598 C C . VAL A 1 80 ? -7.004 20.670 -2.622 1.00 88.12 80 VAL A C 1
ATOM 600 O O . VAL A 1 80 ? -7.023 20.032 -3.671 1.00 88.12 80 VAL A O 1
ATOM 603 N N . GLY A 1 81 ? -7.087 22.001 -2.585 1.00 86.06 81 GLY A N 1
ATOM 604 C CA . GLY A 1 81 ? -7.216 22.845 -3.772 1.00 86.06 81 GLY A CA 1
ATOM 605 C C . GLY A 1 81 ? -8.668 23.193 -4.105 1.00 86.06 81 GLY A C 1
ATOM 606 O O . GLY A 1 81 ? -9.555 22.349 -4.100 1.00 86.06 81 GLY A O 1
ATOM 607 N N . THR A 1 82 ? -8.912 24.469 -4.409 1.00 86.06 82 THR A N 1
ATOM 608 C CA . THR A 1 82 ? -10.257 24.988 -4.720 1.00 86.06 82 THR A CA 1
ATOM 609 C C . THR A 1 82 ? -10.598 24.921 -6.207 1.00 86.06 82 THR A C 1
ATOM 611 O O . THR A 1 82 ? -11.752 24.712 -6.560 1.00 86.06 82 THR A O 1
ATOM 614 N N . LYS A 1 83 ? -9.606 25.092 -7.092 1.00 87.44 83 LYS A N 1
ATOM 615 C CA . LYS A 1 83 ? -9.791 25.025 -8.556 1.00 87.44 83 LYS A CA 1
ATOM 616 C C . LYS A 1 83 ? -9.576 23.626 -9.134 1.00 87.44 83 LYS A C 1
ATOM 618 O O . LYS A 1 83 ? -10.189 23.287 -10.137 1.00 87.44 83 LYS A O 1
ATOM 623 N N . MET A 1 84 ? -8.690 22.844 -8.524 1.00 84.12 84 MET A N 1
ATOM 624 C CA . MET A 1 84 ? -8.371 21.476 -8.930 1.00 84.12 84 MET A CA 1
ATOM 625 C C . MET A 1 84 ? -8.299 20.617 -7.663 1.00 84.12 84 MET A C 1
ATOM 627 O O . MET A 1 84 ? -7.221 20.508 -7.077 1.00 84.12 84 MET A O 1
ATOM 631 N N . PRO A 1 85 ? -9.444 20.105 -7.184 1.00 84.69 85 PRO A N 1
ATOM 632 C CA . PRO A 1 85 ? -9.501 19.335 -5.950 1.00 84.69 85 PRO A CA 1
ATOM 633 C C . PRO A 1 85 ? -8.747 18.010 -6.107 1.00 84.69 85 PRO A C 1
ATOM 635 O O . PRO A 1 85 ? -9.003 17.257 -7.044 1.00 84.69 85 PRO A O 1
ATOM 638 N N . ARG A 1 86 ? -7.831 17.722 -5.180 1.00 85.75 86 ARG A N 1
ATOM 639 C CA . ARG A 1 86 ? -7.096 16.451 -5.089 1.00 85.75 86 ARG A CA 1
ATOM 640 C C . ARG A 1 86 ? -7.388 15.770 -3.766 1.00 85.75 86 ARG A C 1
ATOM 642 O O . ARG A 1 86 ? -7.425 16.438 -2.737 1.00 85.75 86 ARG A O 1
ATOM 649 N N . TYR A 1 87 ? -7.603 14.460 -3.799 1.00 87.56 87 TYR A N 1
ATOM 650 C CA . TYR A 1 87 ? -7.781 13.666 -2.590 1.00 87.56 87 TYR A CA 1
ATOM 651 C C . TYR A 1 87 ? -6.412 13.285 -2.034 1.00 87.56 87 TYR A C 1
ATOM 653 O O . TYR A 1 87 ? -5.732 12.428 -2.589 1.00 87.56 87 TYR A O 1
ATOM 661 N N . CYS A 1 88 ? -6.008 13.948 -0.955 1.00 88.50 88 CYS A N 1
ATOM 662 C CA . CYS A 1 88 ? -4.687 13.793 -0.363 1.00 88.50 88 CYS A CA 1
ATOM 663 C C . CYS A 1 88 ? -4.782 13.061 0.979 1.00 88.50 88 CYS A C 1
ATOM 665 O O . CYS A 1 88 ? -5.724 13.266 1.755 1.00 88.50 88 CYS A O 1
ATOM 667 N N . LEU A 1 89 ? -3.770 12.238 1.260 1.00 90.81 89 LEU A N 1
ATOM 668 C CA . LEU A 1 89 ? -3.599 11.548 2.536 1.00 90.81 89 LEU A CA 1
ATOM 669 C C . LEU A 1 89 ? -2.478 12.186 3.348 1.00 90.81 89 LEU A C 1
ATOM 671 O O . LEU A 1 89 ? -1.412 12.496 2.823 1.00 90.81 89 LEU A O 1
ATOM 675 N N . PHE A 1 90 ? -2.713 12.321 4.647 1.00 90.06 90 PHE A N 1
ATOM 676 C CA . PHE A 1 90 ? -1.787 12.909 5.601 1.00 90.06 90 PHE A CA 1
ATOM 677 C C . PHE A 1 90 ? -1.669 12.048 6.854 1.00 90.06 90 PHE A C 1
ATOM 679 O O . PHE A 1 90 ? -2.632 11.425 7.306 1.00 90.06 90 PHE A O 1
ATOM 686 N N . GLY A 1 91 ? -0.486 12.084 7.457 1.00 90.50 91 GLY A N 1
ATOM 687 C CA . GLY A 1 91 ? -0.186 11.414 8.716 1.00 90.50 91 GLY A CA 1
ATOM 688 C C . GLY A 1 91 ? 0.970 10.431 8.593 1.00 90.50 91 GLY A C 1
ATOM 689 O O . GLY A 1 91 ? 1.454 10.128 7.500 1.00 90.50 91 GLY A O 1
ATOM 690 N N . ASP A 1 92 ? 1.397 9.917 9.742 1.00 93.50 92 ASP A N 1
ATOM 691 C CA . ASP A 1 92 ? 2.582 9.065 9.832 1.00 93.50 92 ASP A CA 1
ATOM 692 C C . ASP A 1 92 ? 2.439 7.749 9.076 1.00 93.50 92 ASP A C 1
ATOM 694 O O . ASP A 1 92 ? 3.442 7.214 8.615 1.00 93.50 92 ASP A O 1
ATOM 698 N N . THR A 1 93 ? 1.212 7.274 8.857 1.00 94.62 93 THR A N 1
ATOM 699 C CA . THR A 1 93 ? 0.952 6.058 8.079 1.00 94.62 93 THR A CA 1
ATOM 700 C C . THR A 1 93 ? 1.515 6.160 6.659 1.00 94.62 93 THR A C 1
ATOM 702 O O . THR A 1 93 ? 2.163 5.230 6.182 1.00 94.62 93 THR A O 1
ATOM 705 N N . VAL A 1 94 ? 1.344 7.313 6.003 1.00 92.50 94 VAL A N 1
ATOM 706 C CA . VAL A 1 94 ? 1.859 7.554 4.644 1.00 92.50 94 VAL A CA 1
ATOM 707 C C . VAL A 1 94 ? 3.387 7.609 4.649 1.00 92.50 94 VAL A C 1
ATOM 709 O O . VAL A 1 94 ? 4.043 6.975 3.824 1.00 92.50 94 VAL A O 1
ATOM 712 N N . ASN A 1 95 ? 3.958 8.311 5.630 1.00 92.62 95 ASN A N 1
ATOM 713 C CA . ASN A 1 95 ? 5.407 8.442 5.781 1.00 92.62 95 ASN A CA 1
ATOM 714 C C . ASN A 1 95 ? 6.071 7.090 6.081 1.00 92.62 95 ASN A C 1
ATOM 716 O O . ASN A 1 95 ? 7.138 6.788 5.554 1.00 92.62 95 ASN A O 1
ATOM 720 N N . THR A 1 96 ? 5.450 6.259 6.919 1.00 96.12 96 THR A N 1
ATOM 721 C CA . THR A 1 96 ? 5.943 4.916 7.235 1.00 96.12 96 THR A CA 1
ATOM 722 C C . THR A 1 96 ? 5.827 3.988 6.034 1.00 96.12 96 THR A C 1
ATOM 724 O O . THR A 1 96 ? 6.802 3.305 5.743 1.00 96.12 96 THR A O 1
ATOM 727 N N . ALA A 1 97 ? 4.714 4.006 5.290 1.00 95.56 97 ALA A N 1
ATOM 728 C CA . ALA A 1 97 ? 4.580 3.230 4.053 1.00 95.56 97 ALA A CA 1
ATOM 729 C C . ALA A 1 97 ? 5.680 3.585 3.038 1.00 95.56 97 ALA A C 1
ATOM 731 O O . ALA A 1 97 ? 6.355 2.697 2.520 1.00 95.56 97 ALA A O 1
ATOM 732 N N . SER A 1 98 ? 5.928 4.884 2.833 1.00 93.31 98 SER A N 1
ATOM 733 C CA . SER A 1 98 ? 7.016 5.364 1.973 1.00 93.31 98 SER A CA 1
ATOM 734 C C . SER A 1 98 ? 8.389 4.894 2.463 1.00 93.31 98 SER A C 1
ATOM 736 O O . SER A 1 98 ? 9.197 4.448 1.655 1.00 93.31 98 SER A O 1
ATOM 738 N N . ARG A 1 99 ? 8.641 4.901 3.780 1.00 95.25 99 ARG A N 1
ATOM 739 C CA . ARG A 1 99 ? 9.882 4.346 4.345 1.00 95.25 99 ARG A CA 1
ATOM 740 C C . ARG A 1 99 ? 10.020 2.844 4.111 1.00 95.25 99 ARG A C 1
ATOM 742 O O . ARG A 1 99 ? 11.137 2.391 3.874 1.00 95.25 99 ARG A O 1
ATOM 749 N N . MET A 1 100 ? 8.932 2.072 4.189 1.00 97.06 100 MET A N 1
ATOM 750 C CA . MET A 1 100 ? 8.978 0.633 3.901 1.00 97.06 100 MET A CA 1
ATOM 751 C C . MET A 1 100 ? 9.373 0.383 2.445 1.00 97.06 100 MET A C 1
ATOM 753 O O . MET A 1 100 ? 10.211 -0.476 2.198 1.00 97.06 100 MET A O 1
ATOM 757 N N . GLU A 1 101 ? 8.866 1.176 1.497 1.00 95.38 101 GLU A N 1
ATOM 758 C CA . GLU A 1 101 ? 9.264 1.067 0.086 1.00 95.38 101 GLU A CA 1
ATOM 759 C C . GLU A 1 101 ? 10.731 1.458 -0.106 1.00 95.38 101 GLU A C 1
ATOM 761 O O . GLU A 1 101 ? 11.508 0.674 -0.648 1.00 95.38 101 GLU A O 1
ATOM 766 N N . SER A 1 102 ? 11.139 2.623 0.407 1.00 93.69 102 SER A N 1
ATOM 767 C CA . SER A 1 102 ? 12.477 3.166 0.154 1.00 93.69 102 SER A CA 1
ATOM 768 C C . SER A 1 102 ? 13.603 2.350 0.794 1.00 93.69 102 SER A C 1
ATOM 770 O O . SER A 1 102 ? 14.752 2.438 0.372 1.00 93.69 102 SER A O 1
ATOM 772 N N . THR A 1 103 ? 13.294 1.602 1.857 1.00 95.69 103 THR A N 1
ATOM 773 C CA . THR A 1 103 ? 14.237 0.697 2.542 1.00 95.69 103 THR A CA 1
ATOM 774 C C . THR A 1 103 ? 14.070 -0.763 2.125 1.00 95.69 103 THR A C 1
ATOM 776 O O . THR A 1 103 ? 14.797 -1.622 2.619 1.00 95.69 103 THR A O 1
ATOM 779 N N . GLY A 1 104 ? 13.114 -1.050 1.239 1.00 93.56 104 GLY A N 1
ATOM 780 C CA . GLY A 1 104 ? 12.874 -2.379 0.698 1.00 93.56 104 GLY A CA 1
ATOM 781 C C . GLY A 1 104 ? 13.878 -2.763 -0.388 1.00 93.56 104 GLY A C 1
ATOM 782 O O . GLY A 1 104 ? 14.569 -1.929 -0.976 1.00 93.56 104 GLY A O 1
ATOM 783 N N . GLU A 1 105 ? 13.938 -4.056 -0.683 1.00 94.06 105 GLU A N 1
ATOM 784 C CA . GLU A 1 105 ? 14.733 -4.590 -1.788 1.00 94.06 105 GLU A CA 1
ATOM 785 C C . GLU A 1 105 ? 13.903 -4.680 -3.075 1.00 94.06 105 GLU A C 1
ATOM 787 O O . GLU A 1 105 ? 12.682 -4.852 -3.039 1.00 94.06 105 GLU A O 1
ATOM 792 N N . ALA A 1 106 ? 14.578 -4.597 -4.226 1.00 92.56 106 ALA A N 1
ATOM 793 C CA . ALA A 1 106 ? 13.956 -4.851 -5.523 1.00 92.56 106 ALA A CA 1
ATOM 794 C C . ALA A 1 106 ? 13.322 -6.247 -5.566 1.00 92.56 106 ALA A C 1
ATOM 796 O O . ALA A 1 106 ? 13.880 -7.212 -5.045 1.00 92.56 106 ALA A O 1
ATOM 797 N N . LEU A 1 107 ? 12.161 -6.336 -6.214 1.00 92.00 107 LEU A N 1
ATOM 798 C CA . LEU A 1 107 ? 11.361 -7.550 -6.351 1.00 92.00 107 LEU A CA 1
ATOM 799 C C . LEU A 1 107 ? 10.882 -8.156 -5.017 1.00 92.00 107 LEU A C 1
ATOM 801 O O . LEU A 1 107 ? 10.556 -9.342 -4.955 1.00 92.00 107 LEU A O 1
ATOM 805 N N . LYS A 1 108 ? 10.816 -7.355 -3.948 1.00 94.62 108 LYS A N 1
ATOM 806 C CA . LYS A 1 108 ? 10.264 -7.765 -2.654 1.00 94.62 108 LYS A CA 1
ATOM 807 C C . LYS A 1 108 ? 9.199 -6.791 -2.161 1.00 94.62 108 LYS A C 1
ATOM 809 O O . LYS A 1 108 ? 9.180 -5.609 -2.511 1.00 94.62 108 LYS A O 1
ATOM 814 N N . ILE A 1 109 ? 8.328 -7.320 -1.304 1.00 97.00 109 ILE A N 1
ATOM 815 C CA . ILE A 1 109 ? 7.343 -6.550 -0.547 1.00 97.00 109 ILE A CA 1
ATOM 816 C C . ILE A 1 109 ? 7.879 -6.395 0.872 1.00 97.00 109 ILE A C 1
ATOM 818 O O . ILE A 1 109 ? 8.042 -7.379 1.591 1.00 97.00 109 ILE A O 1
ATOM 822 N N . HIS A 1 110 ? 8.144 -5.160 1.276 1.00 97.81 110 HIS A N 1
ATOM 823 C CA . HIS A 1 110 ? 8.574 -4.822 2.621 1.00 97.81 110 HIS A CA 1
ATOM 824 C C . HIS A 1 110 ? 7.380 -4.297 3.420 1.00 97.81 110 HIS A C 1
ATOM 826 O O . HIS A 1 110 ? 6.660 -3.399 2.978 1.00 97.81 110 HIS A O 1
ATOM 832 N N . ILE A 1 111 ? 7.146 -4.876 4.595 1.00 97.88 111 ILE A N 1
ATOM 833 C CA . ILE A 1 111 ? 5.991 -4.560 5.43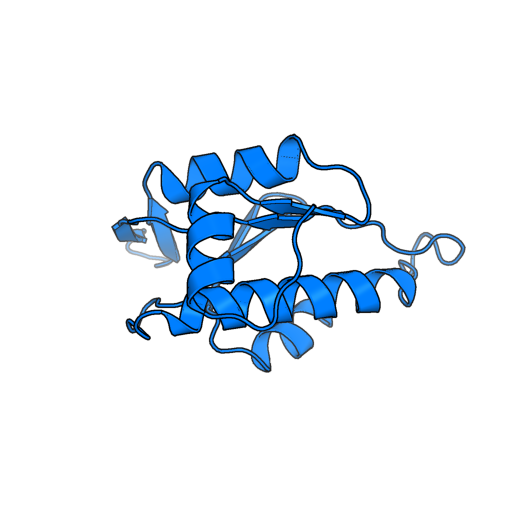4 1.00 97.88 111 ILE A CA 1
ATOM 834 C C . ILE A 1 111 ? 6.436 -4.121 6.826 1.00 97.88 111 ILE A C 1
ATOM 836 O O . ILE A 1 111 ? 7.436 -4.611 7.348 1.00 97.88 111 ILE A O 1
ATOM 840 N N . SER A 1 112 ? 5.671 -3.230 7.454 1.00 98.06 112 SER A N 1
ATOM 841 C CA . SER A 1 112 ? 5.900 -2.893 8.862 1.00 98.06 112 SER A CA 1
ATOM 842 C C . SER A 1 112 ? 5.427 -4.007 9.808 1.00 98.06 112 SER A C 1
ATOM 844 O O . SER A 1 112 ? 4.634 -4.876 9.429 1.00 98.06 112 SER A O 1
ATOM 846 N N . ALA A 1 113 ? 5.840 -3.934 11.077 1.00 97.38 113 ALA A N 1
ATOM 847 C CA . ALA A 1 113 ? 5.386 -4.855 12.120 1.00 97.38 113 ALA A CA 1
ATOM 848 C C . ALA A 1 113 ? 3.856 -4.827 12.304 1.00 97.38 113 ALA A C 1
ATOM 850 O O . ALA A 1 113 ? 3.220 -5.874 12.377 1.00 97.38 113 ALA A O 1
ATOM 851 N N . GLU A 1 114 ? 3.243 -3.642 12.289 1.00 97.69 114 GLU A N 1
ATOM 852 C CA . GLU A 1 114 ? 1.791 -3.473 12.420 1.00 97.69 114 GLU A CA 1
ATOM 853 C C . GLU A 1 114 ? 1.032 -4.114 11.253 1.00 97.69 114 GLU A C 1
ATOM 855 O O . GLU A 1 114 ? -0.034 -4.705 11.448 1.00 97.69 114 GLU A O 1
ATOM 860 N N . MET A 1 115 ? 1.583 -4.019 10.037 1.00 97.62 115 MET A N 1
ATOM 861 C CA . MET A 1 115 ? 1.012 -4.684 8.866 1.00 97.62 115 MET A CA 1
ATOM 862 C C . MET A 1 115 ? 1.137 -6.201 8.984 1.00 97.62 115 MET A C 1
ATOM 864 O O . MET A 1 115 ? 0.170 -6.908 8.711 1.00 97.62 115 MET A O 1
ATOM 868 N N . ASN A 1 116 ? 2.279 -6.702 9.454 1.00 97.56 116 ASN A N 1
ATOM 869 C CA . ASN A 1 116 ? 2.460 -8.126 9.710 1.00 97.56 116 ASN A CA 1
ATOM 870 C C . ASN A 1 116 ? 1.437 -8.653 10.736 1.00 97.56 116 ASN A C 1
ATOM 872 O O . ASN A 1 116 ? 0.704 -9.602 10.467 1.00 97.56 116 ASN A O 1
ATOM 876 N N . GLU A 1 117 ? 1.283 -7.982 11.878 1.00 97.00 117 GLU A N 1
ATOM 877 C CA . GLU A 1 117 ? 0.278 -8.349 12.884 1.00 97.00 117 GLU A CA 1
ATOM 878 C C . GLU A 1 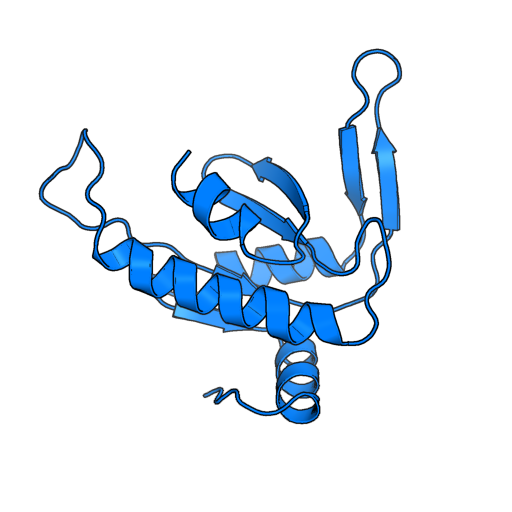117 ? -1.157 -8.320 12.336 1.00 97.00 117 GLU A C 1
ATOM 880 O O . GLU A 1 117 ? -2.017 -9.108 12.744 1.00 97.00 117 GLU A O 1
ATOM 885 N N . ALA A 1 118 ? -1.463 -7.387 11.433 1.00 96.94 118 ALA A N 1
ATOM 886 C CA . ALA A 1 118 ? -2.756 -7.337 10.764 1.00 96.94 118 ALA A CA 1
ATOM 887 C C . ALA A 1 118 ? -2.943 -8.517 9.793 1.00 96.94 118 ALA A C 1
ATOM 889 O O . ALA A 1 118 ? -4.003 -9.143 9.804 1.00 96.94 118 ALA A O 1
ATOM 890 N N . LEU A 1 119 ? -1.914 -8.869 9.018 1.00 96.88 119 LEU A N 1
ATOM 891 C CA . LEU A 1 119 ? -1.933 -10.003 8.090 1.00 96.88 119 LEU A CA 1
ATOM 892 C C . LEU A 1 119 ? -2.090 -11.338 8.814 1.00 96.88 119 LEU A C 1
ATOM 894 O O . LEU A 1 119 ? -2.911 -12.156 8.406 1.00 96.88 119 LEU A O 1
ATOM 898 N N . VAL A 1 120 ? -1.380 -11.538 9.926 1.00 95.69 120 VAL A N 1
ATOM 899 C CA . VAL A 1 120 ? -1.514 -12.741 10.763 1.00 95.69 120 VAL A CA 1
ATOM 900 C C . VAL A 1 120 ? -2.945 -12.897 11.280 1.00 95.69 120 VAL A C 1
ATOM 902 O O . VAL A 1 120 ? -3.475 -14.007 11.305 1.00 95.69 120 VAL A O 1
ATOM 905 N N . ARG A 1 121 ? -3.602 -11.792 11.658 1.00 94.62 121 ARG A N 1
ATOM 906 C CA . ARG A 1 121 ? -5.000 -11.809 12.120 1.00 94.62 121 ARG A CA 1
ATOM 907 C C . ARG A 1 121 ? -5.995 -12.132 11.012 1.00 94.62 121 ARG A C 1
ATOM 909 O O . ARG A 1 121 ? -6.988 -12.800 11.283 1.00 94.62 121 ARG A O 1
ATOM 916 N N . VAL A 1 122 ? -5.762 -11.634 9.800 1.00 94.62 122 VAL A N 1
ATOM 917 C CA . VAL A 1 122 ? -6.610 -11.937 8.638 1.00 94.62 122 VAL A CA 1
ATOM 918 C C . VAL A 1 122 ? -6.393 -13.375 8.153 1.00 94.62 122 VAL A C 1
ATOM 920 O O . VAL A 1 122 ? -7.351 -14.040 7.766 1.00 94.62 122 VAL A O 1
ATOM 923 N N . GLY A 1 123 ? -5.161 -13.878 8.249 1.00 94.00 123 GLY A N 1
ATOM 924 C CA . GLY A 1 123 ? -4.774 -15.215 7.808 1.00 94.00 123 GLY A CA 1
ATOM 925 C C . GLY A 1 123 ? -4.573 -15.315 6.292 1.00 94.00 123 GLY A C 1
ATOM 926 O O . GLY A 1 123 ? -4.899 -14.403 5.538 1.00 94.00 123 GLY A O 1
ATOM 927 N N . GLY A 1 124 ? -4.006 -16.438 5.838 1.00 93.62 124 GLY A N 1
ATOM 928 C CA . GLY A 1 124 ? -3.775 -16.716 4.410 1.00 93.62 124 GLY A CA 1
ATOM 929 C C . GLY A 1 124 ? -2.478 -16.144 3.825 1.00 93.62 124 GLY A C 1
ATOM 930 O O . GLY A 1 124 ? -2.172 -16.420 2.670 1.00 93.62 124 GLY A O 1
ATOM 931 N N . PHE A 1 125 ? -1.689 -15.417 4.619 1.00 94.94 125 PHE A N 1
ATOM 932 C CA . PHE A 1 125 ? -0.406 -14.846 4.209 1.00 94.94 125 PHE A CA 1
ATOM 933 C C . PHE A 1 125 ? 0.743 -15.443 5.020 1.00 94.94 125 PHE A C 1
ATOM 935 O O . PHE A 1 125 ? 0.589 -15.752 6.204 1.00 94.94 125 PHE A O 1
ATOM 942 N N . LYS A 1 126 ? 1.906 -15.581 4.381 1.00 93.44 126 LYS A N 1
ATOM 943 C CA . LYS A 1 126 ? 3.160 -15.957 5.031 1.00 93.44 126 LYS A CA 1
ATOM 944 C C . LYS A 1 126 ? 4.148 -14.806 4.879 1.00 93.44 126 LYS A C 1
ATOM 946 O O . LYS A 1 126 ? 4.391 -14.353 3.766 1.00 93.44 126 LYS A O 1
ATOM 951 N N . THR A 1 127 ? 4.699 -14.363 5.998 1.00 91.25 127 THR A N 1
ATOM 952 C CA . THR A 1 127 ? 5.719 -13.314 6.084 1.00 91.25 127 THR A CA 1
ATOM 953 C C . THR A 1 127 ? 7.009 -13.926 6.625 1.00 91.25 127 THR A C 1
ATOM 955 O O . THR A 1 127 ? 6.943 -14.897 7.386 1.00 91.25 127 THR A O 1
ATOM 958 N N . GLU A 1 128 ? 8.157 -13.373 6.245 1.00 81.94 128 GLU A N 1
ATOM 959 C CA . GLU A 1 128 ? 9.489 -13.799 6.706 1.00 81.94 128 GLU A CA 1
ATOM 960 C C . GLU A 1 128 ? 10.126 -12.760 7.630 1.00 81.94 128 GLU A C 1
ATOM 962 O O . GLU A 1 128 ? 9.849 -11.554 7.432 1.00 81.94 128 GLU A O 1
#

Radius of gyration: 15.0 Å; Cα contacts (8 Å, |Δi|>4): 188; chains: 1; bounding box: 31×42×37 Å

Organism: Culex pipiens (NCBI:txid7175)

pLDDT: mean 89.09, std 9.31, range [60.94, 98.06]

Sequence (128 aa):
DLFDERIECYDVYKIETIGDSYMVASGLPVKNGNKHVAEIATMALDLLDASGCFSIPHNANEPVQIRVGIHTGPVVAGIVGTKMPRYCLFGDTVNTASRMESTGEALKIHISAEMNEALVRVGGFKTE